Protein AF-A0A7X3SLZ3-F1 (afdb_monomer_lite)

Foldseek 3Di:
DQQAQDWAAEPVRFIWGWHDADVQWTWTQGPPPLKIKTFHPWDDDPRYIYGDDIDIGHNDWWWKDQPNDIDTPVVCVVCVVSVVRIDTDDPVVNVVVVVVVVVVVPDDDDDDD

Sequence (113 aa):
MDDIGRCVCGMDGQKYILGLCILSGRLLIHADKKTRLFVEGSSFSDGVISWRSGREYPEKCQHFLTGSALLTDIEMDLCPQWREGAVAVKKEDFESTHEVWNGWNTLTPHISQ

pLDDT: mean 80.9, std 18.7, range [34.69, 96.69]

Structure (mmCIF, N/CA/C/O backbone):
data_AF-A0A7X3SLZ3-F1
#
_entry.id   AF-A0A7X3SLZ3-F1
#
loop_
_atom_site.group_PDB
_atom_site.id
_atom_site.type_symbol
_atom_site.label_atom_id
_atom_site.label_alt_id
_atom_site.label_comp_id
_atom_site.label_asym_id
_atom_site.label_entity_id
_atom_site.label_seq_id
_atom_site.pdbx_PDB_ins_code
_atom_site.Cartn_x
_atom_site.Cartn_y
_atom_site.Cartn_z
_atom_site.occupancy
_atom_site.B_iso_or_equiv
_atom_site.auth_seq_id
_atom_site.auth_comp_id
_atom_site.auth_asym_id
_atom_site.auth_atom_id
_atom_site.pdbx_PDB_model_num
ATOM 1 N N . MET A 1 1 ? 19.060 -9.142 1.119 1.00 47.50 1 MET A N 1
ATOM 2 C CA . MET A 1 1 ? 19.089 -7.747 1.599 1.00 47.50 1 MET A CA 1
ATOM 3 C C . MET A 1 1 ? 17.738 -7.167 1.263 1.00 47.50 1 MET A C 1
ATOM 5 O O . MET A 1 1 ? 17.306 -7.347 0.133 1.00 47.50 1 MET A O 1
ATOM 9 N N . ASP 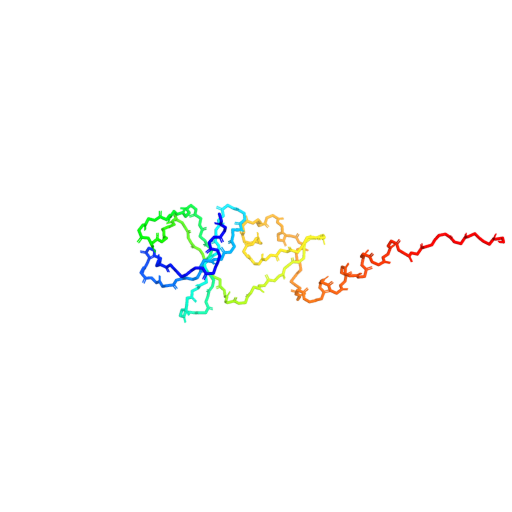A 1 2 ? 17.042 -6.582 2.231 1.00 59.72 2 ASP A N 1
ATOM 10 C CA . ASP A 1 2 ? 15.785 -5.900 1.943 1.00 59.72 2 ASP A CA 1
ATOM 11 C C . ASP A 1 2 ? 16.102 -4.627 1.153 1.00 59.72 2 ASP A C 1
ATOM 13 O O . ASP A 1 2 ? 16.676 -3.689 1.697 1.00 59.72 2 ASP A O 1
ATOM 17 N N . ASP A 1 3 ? 15.759 -4.605 -0.137 1.00 72.94 3 ASP A N 1
ATOM 18 C CA . ASP A 1 3 ? 15.986 -3.479 -1.062 1.00 72.94 3 ASP A CA 1
ATOM 19 C C . ASP A 1 3 ? 15.096 -2.248 -0.752 1.00 72.94 3 ASP A C 1
ATOM 21 O O . ASP A 1 3 ? 14.718 -1.483 -1.641 1.00 72.94 3 ASP A O 1
ATOM 25 N N . ILE A 1 4 ? 14.714 -2.055 0.513 1.00 82.06 4 ILE A N 1
ATOM 26 C CA . ILE A 1 4 ? 13.860 -0.954 0.964 1.00 82.06 4 ILE A CA 1
ATOM 27 C C . ILE A 1 4 ? 14.576 0.376 0.710 1.00 82.06 4 ILE A C 1
ATOM 29 O O . ILE A 1 4 ? 15.767 0.528 0.966 1.00 82.06 4 ILE A O 1
ATOM 33 N N . GLY A 1 5 ? 13.836 1.359 0.201 1.00 84.00 5 GLY A N 1
ATOM 34 C CA . GLY A 1 5 ? 14.352 2.686 -0.131 1.00 84.00 5 GLY A CA 1
ATOM 35 C C . GLY A 1 5 ? 14.939 2.800 -1.540 1.00 84.00 5 GLY A C 1
ATOM 36 O O . GLY A 1 5 ? 15.238 3.908 -1.983 1.00 84.00 5 GLY A O 1
ATOM 37 N N . ARG A 1 6 ? 15.067 1.696 -2.288 1.00 89.44 6 ARG A N 1
ATOM 38 C CA . ARG A 1 6 ? 15.530 1.727 -3.681 1.00 89.44 6 ARG A CA 1
ATOM 39 C C . ARG A 1 6 ? 14.450 2.275 -4.618 1.00 89.44 6 ARG A C 1
ATOM 41 O O . ARG A 1 6 ? 13.291 1.875 -4.538 1.00 89.44 6 ARG A O 1
ATOM 48 N N . CYS A 1 7 ? 14.849 3.138 -5.553 1.00 91.56 7 CYS A N 1
ATOM 49 C CA . CYS A 1 7 ? 13.988 3.594 -6.646 1.00 91.56 7 CYS A CA 1
ATOM 50 C C . CYS A 1 7 ? 13.896 2.529 -7.751 1.00 91.56 7 CYS A C 1
ATOM 52 O O . CYS A 1 7 ? 14.920 1.990 -8.181 1.00 91.56 7 CYS A O 1
ATOM 54 N N . VAL A 1 8 ? 12.681 2.237 -8.210 1.00 92.88 8 VAL A N 1
ATOM 55 C CA . VAL A 1 8 ? 12.376 1.252 -9.255 1.00 92.88 8 VAL A CA 1
ATOM 56 C C . VAL A 1 8 ? 11.314 1.785 -10.211 1.00 92.88 8 VAL A C 1
ATOM 58 O O . VAL A 1 8 ? 10.513 2.651 -9.852 1.00 92.88 8 VAL A O 1
ATOM 61 N N . CYS A 1 9 ? 11.302 1.259 -11.434 1.00 96.06 9 CYS A N 1
ATOM 62 C CA . CYS A 1 9 ? 10.230 1.517 -12.389 1.00 96.06 9 CYS A CA 1
ATOM 63 C C . CYS A 1 9 ? 9.141 0.451 -12.224 1.00 96.06 9 CYS A C 1
ATOM 65 O O . CYS A 1 9 ? 9.460 -0.734 -12.161 1.00 96.06 9 CYS A O 1
ATOM 67 N N . GLY A 1 10 ? 7.876 0.845 -12.127 1.00 95.25 10 GLY A N 1
ATOM 68 C CA . GLY A 1 10 ? 6.752 -0.087 -12.135 1.00 95.25 10 GLY A CA 1
ATOM 69 C C . GLY A 1 10 ? 6.411 -0.568 -13.543 1.00 95.25 10 GLY A C 1
ATOM 70 O O . GLY A 1 10 ? 6.777 0.060 -14.536 1.00 95.25 10 GLY A O 1
ATOM 71 N N . MET A 1 11 ? 5.662 -1.669 -13.644 1.00 95.25 11 MET A N 1
ATOM 72 C CA . MET A 1 11 ? 5.153 -2.178 -14.929 1.00 95.25 11 MET A CA 1
ATOM 73 C C . MET A 1 11 ? 4.201 -1.209 -15.649 1.00 95.25 11 MET A C 1
ATOM 75 O O . MET A 1 11 ? 3.930 -1.373 -16.833 1.00 95.25 11 MET A O 1
ATOM 79 N N . ASP A 1 12 ? 3.697 -0.204 -14.939 1.00 94.38 12 ASP A N 1
ATOM 80 C CA . ASP A 1 12 ? 2.890 0.898 -15.461 1.00 94.38 12 ASP A CA 1
ATOM 81 C C . ASP A 1 12 ? 3.732 2.110 -15.914 1.00 94.38 12 ASP A C 1
ATOM 83 O O . ASP A 1 12 ? 3.183 3.149 -16.284 1.00 94.38 12 ASP A O 1
ATOM 87 N N . GLY A 1 13 ? 5.064 1.990 -15.884 1.00 94.12 13 GLY A N 1
ATOM 88 C CA . GLY A 1 13 ? 6.011 3.033 -16.275 1.00 94.12 13 GLY A CA 1
ATOM 89 C C . GLY A 1 13 ? 6.198 4.150 -15.243 1.00 94.12 13 GLY A C 1
ATOM 90 O O . GLY A 1 13 ? 6.907 5.118 -15.522 1.00 94.12 13 GLY A O 1
ATOM 91 N N . GLN A 1 14 ? 5.577 4.051 -14.064 1.00 95.25 14 GLN A N 1
ATOM 92 C CA . GLN A 1 14 ? 5.711 5.040 -12.992 1.00 95.25 14 GLN A CA 1
ATOM 93 C C . GLN A 1 14 ? 6.946 4.739 -12.126 1.00 95.25 14 GLN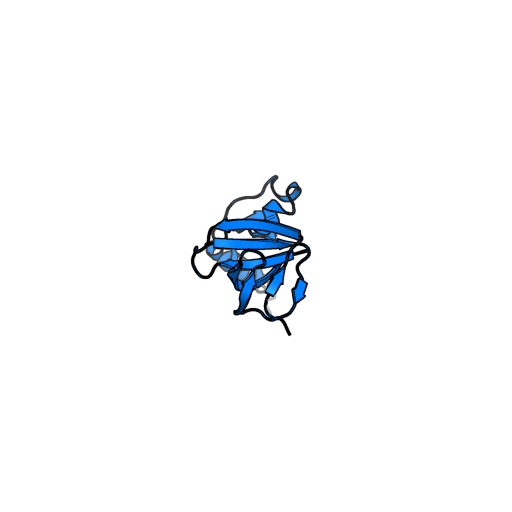 A C 1
ATOM 95 O O . GLN A 1 14 ? 7.456 3.618 -12.091 1.00 95.25 14 GLN A O 1
ATOM 100 N N . LYS A 1 15 ? 7.438 5.744 -11.392 1.00 95.31 15 LYS A N 1
ATOM 101 C CA . LYS A 1 15 ? 8.563 5.577 -10.460 1.00 95.31 15 LYS A CA 1
ATOM 102 C C . LYS A 1 15 ? 8.072 5.334 -9.039 1.00 95.31 15 LYS A C 1
ATOM 104 O O . LYS A 1 15 ? 7.251 6.091 -8.513 1.00 95.31 15 LYS A O 1
ATOM 109 N N . TYR A 1 16 ? 8.660 4.330 -8.400 1.00 94.56 16 TYR A N 1
ATOM 110 C CA . TYR A 1 16 ? 8.349 3.937 -7.034 1.00 94.56 16 TYR A CA 1
ATOM 111 C C . TYR A 1 16 ? 9.600 3.826 -6.177 1.00 94.56 16 TYR A C 1
ATOM 113 O O . TYR A 1 16 ? 10.674 3.477 -6.659 1.00 94.56 16 TYR A O 1
ATOM 121 N N . ILE A 1 17 ? 9.434 4.058 -4.881 1.00 92.88 17 ILE A N 1
ATOM 122 C CA . ILE A 1 17 ? 10.395 3.675 -3.853 1.00 92.88 17 ILE A CA 1
ATOM 123 C C . ILE A 1 17 ? 9.924 2.347 -3.258 1.00 92.88 17 ILE A C 1
ATOM 125 O O . ILE A 1 17 ? 8.766 2.223 -2.851 1.00 92.88 17 ILE A O 1
ATOM 129 N N . LEU A 1 18 ? 10.810 1.353 -3.210 1.00 92.12 18 LEU A N 1
ATOM 130 C CA . LEU A 1 18 ? 10.521 0.063 -2.591 1.00 92.12 18 LEU A CA 1
ATOM 131 C C . LEU A 1 18 ? 10.298 0.224 -1.088 1.00 92.12 18 LEU A C 1
ATOM 133 O O . LEU A 1 18 ? 11.158 0.726 -0.368 1.00 92.12 18 LEU A O 1
ATOM 137 N N . GLY A 1 19 ? 9.142 -0.224 -0.618 1.00 90.25 19 GLY A N 1
ATOM 138 C CA . GLY A 1 19 ? 8.789 -0.295 0.790 1.00 90.25 19 GLY A CA 1
ATOM 139 C C . GLY A 1 19 ? 8.879 -1.713 1.353 1.00 90.25 19 GLY A C 1
ATOM 140 O O . GLY A 1 19 ? 9.392 -2.650 0.726 1.00 90.25 19 GLY A O 1
ATOM 141 N N . LEU A 1 20 ? 8.358 -1.841 2.572 1.00 88.69 20 LEU A N 1
ATOM 142 C CA . LEU A 1 20 ? 8.326 -3.073 3.356 1.00 88.69 20 LEU A CA 1
ATOM 143 C C . LEU A 1 20 ? 7.507 -4.174 2.668 1.00 88.69 20 LEU A C 1
ATOM 145 O O . LEU A 1 20 ? 6.537 -3.906 1.953 1.00 88.69 20 LEU A O 1
ATOM 149 N N . CYS A 1 21 ? 7.881 -5.424 2.930 1.00 89.25 21 CYS A N 1
ATOM 150 C CA . CYS A 1 21 ? 6.998 -6.562 2.700 1.00 89.25 21 CYS A CA 1
ATOM 151 C C . CYS A 1 21 ? 5.896 -6.546 3.764 1.00 89.25 21 CYS A C 1
ATOM 153 O O . CYS A 1 21 ? 6.193 -6.395 4.948 1.00 89.25 21 CYS A O 1
ATOM 155 N N . ILE A 1 22 ? 4.644 -6.702 3.346 1.00 86.06 22 ILE A N 1
ATOM 156 C CA . ILE A 1 22 ? 3.484 -6.769 4.239 1.00 86.06 22 ILE A CA 1
ATOM 157 C C . ILE A 1 22 ? 2.712 -8.028 3.852 1.00 86.06 22 ILE A C 1
ATOM 159 O O . ILE A 1 22 ? 2.236 -8.133 2.721 1.00 86.06 22 ILE A O 1
ATOM 163 N N . LEU A 1 23 ? 2.607 -8.988 4.776 1.00 85.50 23 LEU A N 1
ATOM 164 C CA . LEU A 1 23 ? 1.979 -10.294 4.539 1.00 85.50 23 LEU A CA 1
ATOM 165 C C . LEU A 1 23 ? 2.504 -10.968 3.249 1.00 85.50 23 LEU A C 1
ATOM 167 O O . LEU A 1 23 ? 3.695 -11.252 3.138 1.00 85.50 23 LEU A O 1
ATOM 171 N N . SER A 1 24 ? 1.619 -11.229 2.281 1.00 86.12 24 SER A N 1
ATOM 172 C CA . SER A 1 24 ? 1.896 -11.861 0.981 1.00 86.12 24 SER A CA 1
ATOM 173 C C . SER A 1 24 ? 2.410 -10.900 -0.096 1.00 86.12 24 SER A C 1
ATOM 175 O O . SER A 1 24 ? 2.707 -11.335 -1.213 1.00 86.12 24 SER A O 1
ATOM 177 N N . GLY A 1 25 ? 2.493 -9.603 0.198 1.00 93.00 25 GLY A N 1
ATOM 178 C CA . GLY A 1 25 ? 2.794 -8.574 -0.789 1.00 93.00 25 GLY A CA 1
ATOM 179 C C . GLY A 1 25 ? 3.870 -7.592 -0.353 1.00 93.00 25 GLY A C 1
ATOM 180 O O . GLY A 1 25 ? 4.624 -7.799 0.601 1.00 93.00 25 GLY A O 1
ATOM 181 N N . ARG A 1 26 ? 3.964 -6.502 -1.108 1.00 93.12 26 ARG A N 1
ATOM 182 C CA . ARG A 1 26 ? 4.972 -5.460 -0.931 1.00 93.12 26 ARG A CA 1
ATOM 183 C C . ARG A 1 26 ? 4.352 -4.083 -1.071 1.00 93.12 26 ARG A C 1
ATOM 185 O O . ARG A 1 26 ? 3.517 -3.851 -1.939 1.00 93.12 26 ARG A O 1
ATOM 192 N N . LEU A 1 27 ? 4.818 -3.159 -0.243 1.00 94.69 27 LEU A N 1
ATOM 193 C CA . LEU A 1 27 ? 4.502 -1.748 -0.355 1.00 94.69 27 LEU A CA 1
ATOM 194 C C . LEU A 1 27 ? 5.434 -1.057 -1.353 1.00 94.69 27 LEU A C 1
ATOM 196 O O . LEU A 1 27 ? 6.649 -1.236 -1.311 1.00 94.69 27 LEU A O 1
ATOM 200 N N . LEU A 1 28 ? 4.869 -0.212 -2.200 1.00 94.81 28 LEU A N 1
ATOM 201 C CA . LEU A 1 28 ? 5.565 0.721 -3.074 1.00 94.81 28 LEU A CA 1
ATOM 202 C C . LEU A 1 28 ? 5.105 2.136 -2.725 1.00 94.81 28 LEU A C 1
ATOM 204 O O . LEU A 1 28 ? 3.919 2.363 -2.505 1.00 94.81 28 LEU A O 1
ATOM 208 N N . ILE A 1 29 ? 6.020 3.097 -2.674 1.00 94.12 29 ILE A N 1
ATOM 209 C CA . ILE A 1 29 ? 5.676 4.508 -2.460 1.00 94.12 29 ILE A CA 1
ATOM 210 C C . ILE A 1 29 ? 5.813 5.217 -3.794 1.00 94.12 29 ILE A C 1
ATOM 212 O O . ILE A 1 29 ? 6.887 5.216 -4.394 1.00 94.12 29 ILE A O 1
ATOM 216 N N . HIS A 1 30 ? 4.723 5.799 -4.272 1.00 93.88 30 HIS A N 1
ATOM 217 C CA . HIS A 1 30 ? 4.718 6.510 -5.535 1.00 93.88 30 HIS A CA 1
ATOM 218 C C . HIS A 1 30 ? 5.546 7.791 -5.410 1.00 93.88 30 HIS A C 1
ATOM 220 O O . HIS A 1 30 ? 5.242 8.639 -4.571 1.00 93.88 30 HIS A O 1
ATOM 226 N N . ALA A 1 31 ? 6.564 7.956 -6.261 1.00 88.75 31 ALA A N 1
ATOM 227 C CA . ALA A 1 31 ? 7.474 9.100 -6.167 1.00 88.75 31 ALA A CA 1
ATOM 228 C C . ALA A 1 31 ? 6.755 10.444 -6.404 1.00 88.75 31 ALA A C 1
ATOM 230 O O . ALA A 1 31 ? 7.015 11.411 -5.694 1.00 88.75 31 ALA A O 1
ATOM 231 N N . ASP A 1 32 ? 5.815 10.479 -7.358 1.00 88.38 32 ASP A N 1
ATOM 232 C CA . ASP A 1 32 ? 5.139 11.719 -7.766 1.00 88.38 32 ASP A CA 1
ATOM 233 C C . ASP A 1 32 ? 3.740 11.924 -7.156 1.00 88.38 32 ASP A C 1
ATOM 235 O O . ASP A 1 32 ? 3.350 13.056 -6.871 1.00 88.38 32 ASP A O 1
ATOM 239 N N . LYS A 1 33 ? 2.956 10.855 -6.950 1.00 85.75 33 LYS A N 1
ATOM 240 C CA . LYS A 1 33 ? 1.527 10.976 -6.596 1.00 85.75 33 LYS A CA 1
ATOM 241 C C . LYS A 1 33 ? 1.238 11.095 -5.101 1.00 85.75 33 LYS A C 1
ATOM 243 O O . LYS A 1 33 ? 0.081 11.284 -4.741 1.00 85.75 33 LYS A O 1
ATOM 248 N N . LYS A 1 34 ? 2.255 11.018 -4.230 1.00 86.44 34 LYS A N 1
ATOM 249 C CA . LYS A 1 34 ? 2.073 10.944 -2.766 1.00 86.44 34 LYS A CA 1
ATOM 250 C C . LYS A 1 34 ? 1.033 9.882 -2.383 1.00 86.44 34 LYS A C 1
ATOM 252 O O . LYS A 1 34 ? 0.100 10.120 -1.623 1.00 86.44 34 LYS A O 1
ATOM 257 N N . THR A 1 35 ? 1.173 8.696 -2.953 1.00 93.69 35 THR A N 1
ATOM 258 C CA . THR A 1 35 ? 0.325 7.539 -2.658 1.00 93.69 35 THR A CA 1
ATOM 259 C C . THR A 1 35 ? 1.193 6.330 -2.363 1.00 93.69 35 THR A C 1
ATOM 261 O O . THR A 1 35 ? 2.387 6.289 -2.674 1.00 93.69 35 THR A O 1
ATOM 264 N N . ARG A 1 36 ? 0.587 5.338 -1.722 1.00 95.06 36 ARG A N 1
ATOM 265 C CA . ARG A 1 36 ? 1.186 4.035 -1.462 1.00 95.06 36 ARG A CA 1
ATOM 266 C C . ARG A 1 36 ? 0.471 3.003 -2.323 1.00 95.06 36 ARG A C 1
ATOM 268 O O . ARG A 1 36 ? -0.750 2.996 -2.377 1.00 95.06 36 ARG A O 1
ATOM 275 N N . LEU A 1 37 ? 1.206 2.117 -2.969 1.00 96.06 37 LEU A N 1
ATOM 276 C CA . LEU A 1 37 ? 0.663 1.018 -3.754 1.00 96.06 37 LEU A CA 1
ATOM 277 C C . LEU A 1 37 ? 1.072 -0.293 -3.084 1.00 96.06 37 LEU A C 1
ATOM 279 O O . LEU A 1 37 ? 2.257 -0.603 -2.995 1.00 96.06 37 LEU A O 1
ATOM 283 N N . PHE A 1 38 ? 0.103 -1.059 -2.595 1.00 96.25 38 PHE A N 1
ATOM 284 C CA . PHE A 1 38 ? 0.348 -2.429 -2.154 1.00 96.25 38 PHE A CA 1
ATOM 285 C C . PHE A 1 38 ? 0.207 -3.363 -3.350 1.00 96.25 38 PHE A C 1
ATOM 287 O O . PHE A 1 38 ? -0.819 -3.323 -4.032 1.00 96.25 38 PHE A O 1
ATOM 294 N N . VAL A 1 39 ? 1.220 -4.190 -3.601 1.00 96.06 39 VAL A N 1
ATOM 295 C CA . VAL A 1 39 ? 1.259 -5.122 -4.730 1.00 96.06 39 VAL A CA 1
ATOM 296 C C . VAL A 1 39 ? 1.455 -6.561 -4.275 1.00 96.06 39 VAL A C 1
ATOM 298 O O . VAL A 1 39 ? 2.234 -6.835 -3.361 1.00 96.06 39 VAL A O 1
ATOM 301 N N . GLU A 1 40 ? 0.805 -7.496 -4.963 1.00 95.44 40 GLU A N 1
ATOM 302 C CA . GLU A 1 40 ? 0.956 -8.933 -4.725 1.00 95.44 40 GLU A CA 1
ATOM 303 C C . GLU A 1 40 ? 1.543 -9.655 -5.938 1.00 95.44 40 GLU A C 1
ATOM 305 O O . GLU A 1 40 ? 1.361 -9.255 -7.094 1.00 95.44 40 GLU A O 1
ATOM 310 N N . GLY A 1 41 ? 2.261 -10.750 -5.665 1.00 93.38 41 GLY A N 1
ATOM 311 C CA . GLY A 1 41 ? 2.932 -11.538 -6.700 1.00 93.38 41 GLY A CA 1
ATOM 312 C C . GLY A 1 41 ? 3.967 -10.721 -7.471 1.00 93.38 41 GLY A C 1
ATOM 313 O O . GLY A 1 41 ? 4.018 -10.810 -8.696 1.00 93.38 41 GLY A O 1
ATOM 314 N N . SER A 1 42 ? 4.732 -9.883 -6.761 1.00 92.50 42 SER A N 1
ATOM 315 C CA . SER A 1 42 ? 5.726 -9.018 -7.390 1.00 92.50 42 SER A CA 1
ATOM 316 C C . SER A 1 42 ? 6.978 -9.778 -7.819 1.00 92.50 42 SER A C 1
ATOM 318 O O . SER A 1 42 ? 7.404 -10.729 -7.164 1.00 92.50 42 SER A O 1
ATOM 320 N N . SER A 1 43 ? 7.575 -9.345 -8.928 1.00 92.56 43 SER A N 1
ATOM 321 C CA . SER A 1 43 ? 8.850 -9.863 -9.421 1.00 92.56 43 SER A CA 1
ATOM 322 C C . SER A 1 43 ? 9.711 -8.736 -9.987 1.00 92.56 43 SER A C 1
ATOM 324 O O . SER A 1 43 ? 9.186 -7.710 -10.430 1.00 92.56 43 SER A O 1
ATOM 326 N N . PHE A 1 44 ? 11.030 -8.922 -9.957 1.00 90.81 44 PHE A N 1
ATOM 327 C CA . PHE A 1 44 ? 12.001 -7.949 -10.450 1.00 90.81 44 PHE A CA 1
ATOM 328 C C . PHE A 1 44 ? 12.723 -8.492 -11.678 1.00 90.81 44 PHE A C 1
ATOM 330 O O . PHE A 1 44 ? 13.322 -9.563 -11.615 1.00 90.81 44 PHE A O 1
ATOM 337 N N . SER A 1 45 ? 12.711 -7.719 -12.762 1.00 89.69 45 SER A N 1
ATOM 338 C CA . SER A 1 45 ? 13.512 -7.968 -13.963 1.00 89.69 45 SER A CA 1
ATOM 339 C C . SER A 1 45 ? 14.041 -6.643 -14.480 1.00 89.69 45 SER A C 1
ATOM 341 O O . SER A 1 45 ? 13.277 -5.692 -14.608 1.00 89.69 45 SER A O 1
ATOM 343 N N . ASP A 1 46 ? 15.342 -6.568 -14.754 1.00 86.75 46 ASP A N 1
ATOM 344 C CA . ASP A 1 46 ? 15.970 -5.435 -15.453 1.00 86.75 46 ASP A CA 1
ATOM 345 C C . ASP A 1 46 ? 15.648 -4.049 -14.861 1.00 86.75 46 ASP A C 1
ATOM 347 O O . ASP A 1 46 ? 15.457 -3.063 -15.568 1.00 86.75 46 ASP A O 1
ATOM 351 N N . GLY A 1 47 ? 15.568 -3.963 -13.527 1.00 82.00 47 GLY A N 1
ATOM 352 C CA . GLY A 1 47 ? 15.261 -2.713 -12.818 1.00 82.00 47 GLY A CA 1
ATOM 353 C C . GLY A 1 47 ? 13.783 -2.301 -12.844 1.00 82.00 47 GLY A C 1
ATOM 354 O O . GLY A 1 47 ? 13.434 -1.246 -12.306 1.00 82.00 47 GLY A O 1
ATOM 355 N N . VAL A 1 48 ? 12.919 -3.140 -13.415 1.00 92.00 48 VAL A N 1
ATOM 356 C CA . VAL A 1 48 ? 11.465 -3.002 -13.406 1.00 92.00 48 VAL A CA 1
ATOM 357 C C . VAL A 1 48 ? 10.872 -3.959 -12.374 1.00 92.00 48 VAL A C 1
ATOM 359 O O . VAL A 1 48 ? 11.236 -5.136 -12.313 1.00 92.00 48 VAL A O 1
ATOM 362 N N . ILE A 1 49 ? 9.945 -3.455 -11.562 1.00 94.69 49 ILE A N 1
ATOM 363 C CA . ILE A 1 49 ? 9.075 -4.282 -10.731 1.00 94.69 49 ILE A CA 1
ATOM 364 C C . ILE A 1 49 ? 7.740 -4.494 -11.448 1.00 94.69 49 ILE A C 1
ATOM 366 O O . ILE A 1 49 ? 7.072 -3.546 -11.856 1.00 94.69 49 ILE A O 1
ATOM 370 N N . SER A 1 50 ? 7.346 -5.754 -11.591 1.00 95.44 50 SER A N 1
ATOM 371 C CA . SER A 1 50 ? 6.024 -6.156 -12.076 1.00 95.44 50 SER A CA 1
ATOM 372 C C . SER A 1 50 ? 5.224 -6.794 -10.949 1.00 95.44 50 SER A C 1
ATOM 374 O O . SER A 1 50 ? 5.804 -7.256 -9.967 1.00 95.44 50 SER A O 1
ATOM 376 N N . TRP A 1 51 ? 3.898 -6.807 -11.070 1.00 96.69 51 TRP A N 1
ATOM 377 C CA . TRP A 1 51 ? 2.994 -7.386 -10.078 1.00 96.69 51 TRP A CA 1
ATOM 378 C C . TRP A 1 51 ? 1.746 -7.975 -10.731 1.00 96.69 51 TRP A C 1
ATOM 380 O O . TRP A 1 51 ? 1.410 -7.663 -11.872 1.00 96.69 51 TRP A O 1
ATOM 390 N N . ARG A 1 52 ? 1.044 -8.844 -10.000 1.00 96.31 52 ARG A N 1
ATOM 391 C CA . ARG A 1 52 ? -0.202 -9.463 -10.473 1.00 96.31 52 ARG A CA 1
ATOM 392 C C . ARG A 1 52 ? -1.413 -8.580 -10.203 1.00 96.31 52 ARG A C 1
ATOM 394 O O . ARG A 1 52 ? -2.287 -8.441 -11.052 1.00 96.31 52 ARG A O 1
ATOM 401 N N . SER A 1 53 ? -1.467 -8.015 -9.007 1.00 94.56 53 SER A N 1
ATOM 402 C CA . SER A 1 53 ? -2.537 -7.145 -8.530 1.00 94.56 53 SER A CA 1
ATOM 403 C C . SER A 1 53 ? -1.930 -6.020 -7.705 1.00 94.56 53 SER A C 1
ATOM 405 O O . SER A 1 53 ? -0.872 -6.184 -7.095 1.00 94.56 53 SER A O 1
ATOM 407 N N . GLY A 1 54 ? -2.594 -4.867 -7.718 1.00 94.38 54 GLY A N 1
ATOM 408 C CA . GLY A 1 54 ? -2.193 -3.702 -6.947 1.00 94.38 54 GLY A CA 1
ATOM 409 C C . GLY A 1 54 ? -3.411 -2.950 -6.428 1.00 94.38 54 GLY A C 1
ATOM 410 O O . GLY A 1 54 ? -4.434 -2.879 -7.112 1.00 94.38 54 GLY A O 1
ATOM 411 N N . ARG A 1 55 ? -3.303 -2.393 -5.222 1.00 95.31 55 ARG A N 1
ATOM 412 C CA . ARG A 1 55 ? -4.295 -1.477 -4.649 1.00 95.31 55 ARG A CA 1
ATOM 413 C C . ARG A 1 55 ? -3.599 -0.231 -4.122 1.00 95.31 55 ARG A C 1
ATOM 415 O O . ARG A 1 55 ? -2.609 -0.328 -3.398 1.00 95.31 55 ARG A O 1
ATOM 422 N N . GLU A 1 56 ? -4.118 0.926 -4.511 1.00 95.25 56 GLU A N 1
ATOM 423 C CA . GLU A 1 56 ? -3.595 2.226 -4.103 1.00 95.25 56 GLU A CA 1
ATOM 424 C C . GLU A 1 56 ? -4.241 2.692 -2.792 1.00 95.25 56 GLU A C 1
ATOM 426 O O . GLU A 1 56 ? -5.431 2.485 -2.556 1.00 95.25 56 GLU A O 1
ATOM 431 N N . TYR A 1 57 ? -3.433 3.327 -1.952 1.00 94.62 57 TYR A N 1
ATOM 432 C CA . TYR A 1 57 ? -3.775 3.856 -0.640 1.00 94.62 57 TYR A CA 1
ATOM 433 C C . TYR A 1 57 ? -3.226 5.287 -0.504 1.00 94.62 57 TYR A C 1
ATOM 435 O O . TYR A 1 57 ? -2.230 5.639 -1.151 1.00 94.62 57 TYR A O 1
ATOM 443 N N . PRO A 1 58 ? -3.815 6.124 0.369 1.00 92.19 58 PRO A N 1
ATOM 444 C CA . PRO A 1 58 ? -3.292 7.459 0.660 1.00 92.19 58 PRO A CA 1
ATOM 445 C C . PRO A 1 58 ? -1.850 7.431 1.189 1.00 92.19 58 PRO A C 1
ATOM 447 O O . PRO A 1 58 ? -1.434 6.442 1.793 1.00 92.19 58 PRO A O 1
ATOM 450 N N . GLU A 1 59 ? -1.107 8.536 1.040 1.00 88.94 59 GLU A N 1
ATOM 451 C CA . GLU A 1 59 ? 0.267 8.697 1.561 1.00 88.94 59 GLU A CA 1
ATOM 452 C C . GLU A 1 59 ? 0.398 8.268 3.027 1.00 88.94 59 GLU A C 1
ATOM 454 O O . GLU A 1 59 ? 1.303 7.523 3.403 1.00 88.94 59 GLU A O 1
ATOM 459 N N . LYS A 1 60 ? -0.535 8.747 3.856 1.00 87.56 60 LYS A N 1
ATOM 460 C CA . LYS A 1 60 ? -0.524 8.543 5.300 1.00 87.56 60 LYS A CA 1
ATOM 461 C C . LYS A 1 60 ? -1.229 7.243 5.648 1.00 87.56 60 LYS A C 1
ATOM 463 O O . LYS A 1 60 ? -2.388 7.048 5.293 1.00 87.56 60 LYS A O 1
ATOM 468 N N . CYS A 1 61 ? -0.519 6.401 6.388 1.00 87.69 61 CYS A N 1
ATOM 469 C CA . CYS A 1 61 ? -1.047 5.165 6.940 1.00 87.69 61 CYS A CA 1
ATOM 470 C C . CYS A 1 61 ? -2.103 5.454 8.009 1.00 87.69 61 CYS A C 1
ATOM 472 O O . CYS A 1 61 ? -1.833 6.182 8.970 1.00 87.69 61 CYS A O 1
ATOM 474 N N . GLN A 1 62 ? -3.291 4.873 7.853 1.00 91.25 62 GLN A N 1
ATOM 475 C CA . GLN A 1 62 ? -4.259 4.786 8.944 1.00 91.25 62 GLN A CA 1
ATOM 476 C C . GLN A 1 62 ? -3.952 3.555 9.795 1.00 91.25 62 GLN A C 1
ATOM 478 O O . GLN A 1 62 ? -3.515 2.532 9.270 1.00 91.25 62 GLN A O 1
ATOM 483 N N . HIS A 1 63 ? -4.163 3.671 11.103 1.00 90.94 63 HIS A N 1
ATOM 484 C CA . HIS A 1 63 ? -3.901 2.596 12.051 1.00 90.94 63 HIS A CA 1
ATOM 485 C C . HIS A 1 63 ? -5.186 2.221 12.781 1.00 90.94 63 HIS A C 1
ATOM 487 O O . HIS A 1 63 ? -6.015 3.079 13.096 1.00 90.94 63 HIS A O 1
ATOM 493 N N . PHE A 1 64 ? -5.331 0.933 13.051 1.00 90.25 64 PHE A N 1
ATOM 494 C CA . PHE A 1 64 ? -6.495 0.330 13.669 1.00 90.25 64 PHE A CA 1
ATOM 495 C C . PHE A 1 64 ? -6.041 -0.592 14.792 1.00 90.25 64 PHE A C 1
ATOM 497 O O . PHE A 1 64 ? -5.101 -1.363 14.627 1.00 90.25 64 PHE A O 1
ATOM 504 N N . LEU A 1 65 ? -6.715 -0.518 15.931 1.00 88.19 65 LEU A N 1
ATOM 505 C CA . LEU A 1 65 ? -6.520 -1.428 17.046 1.00 88.19 65 LEU A CA 1
ATOM 506 C C . LEU A 1 65 ? -7.610 -2.496 17.008 1.00 88.19 65 LEU A C 1
ATOM 508 O O . LEU A 1 65 ? -8.793 -2.158 17.024 1.00 88.19 65 LEU A O 1
ATOM 512 N N . THR A 1 66 ? -7.220 -3.768 16.984 1.00 86.81 66 THR A N 1
ATOM 513 C CA . THR A 1 66 ? -8.130 -4.914 17.114 1.00 86.81 66 THR A CA 1
ATOM 514 C C . THR A 1 66 ? -7.641 -5.819 18.244 1.00 86.81 66 THR A C 1
ATOM 516 O O . THR A 1 66 ? -6.546 -6.382 18.194 1.00 86.81 66 THR A O 1
ATOM 519 N N . GLY A 1 67 ? -8.401 -5.882 19.342 1.00 83.44 67 GLY A N 1
ATOM 520 C CA . GLY A 1 67 ? -7.912 -6.469 20.593 1.00 83.44 67 GLY A CA 1
ATOM 521 C C . GLY A 1 67 ? -6.630 -5.773 21.069 1.00 83.44 67 GLY A C 1
ATOM 522 O O . GLY A 1 67 ? -6.656 -4.595 21.411 1.00 83.44 67 GLY A O 1
ATOM 523 N N . SER A 1 68 ? -5.508 -6.497 21.071 1.00 80.06 68 SER A N 1
ATOM 524 C CA . SER A 1 68 ? -4.175 -5.982 21.424 1.00 80.06 68 SER A CA 1
ATOM 525 C C . SER A 1 68 ? -3.251 -5.748 20.218 1.00 80.06 68 SER A C 1
ATOM 527 O O . SER A 1 68 ? -2.078 -5.429 20.404 1.00 80.06 68 SER A O 1
ATOM 529 N N . ALA A 1 69 ? -3.738 -5.942 18.988 1.00 83.69 69 ALA A N 1
ATOM 530 C CA . ALA A 1 69 ? -2.940 -5.820 17.771 1.00 83.69 69 ALA A CA 1
ATOM 531 C C . ALA A 1 69 ? -3.167 -4.467 17.084 1.00 83.69 69 ALA A C 1
ATOM 533 O O . ALA A 1 69 ? -4.307 -4.083 16.821 1.00 83.69 69 ALA A O 1
ATOM 534 N N . LEU A 1 70 ? -2.072 -3.772 16.761 1.00 87.19 70 LEU A N 1
ATOM 535 C CA . LEU A 1 70 ? -2.087 -2.572 15.929 1.00 87.19 70 LEU A CA 1
ATOM 536 C C . LEU A 1 70 ? -1.864 -2.969 14.469 1.00 87.19 70 LEU A C 1
ATOM 538 O O . LEU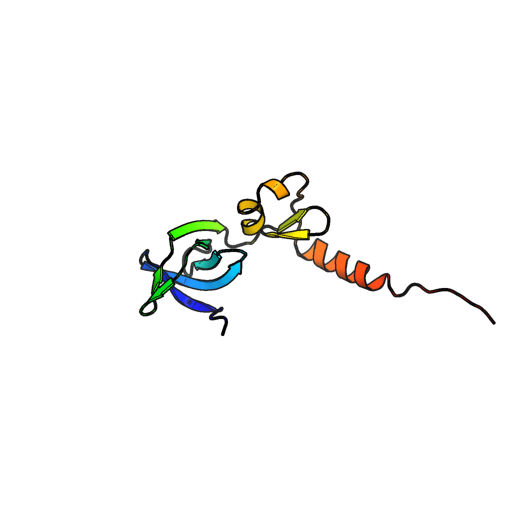 A 1 70 ? -0.836 -3.554 14.139 1.00 87.19 70 LEU A O 1
ATOM 542 N N . LEU A 1 71 ? -2.818 -2.627 13.613 1.00 88.88 71 LEU A N 1
ATOM 543 C CA . LEU A 1 71 ? -2.827 -2.951 12.192 1.00 88.88 71 LEU A CA 1
ATOM 544 C C . LEU A 1 71 ? -2.901 -1.684 11.348 1.00 88.88 71 LEU A C 1
ATOM 546 O O . LEU A 1 71 ? -3.490 -0.677 11.739 1.00 88.88 71 LEU A O 1
ATOM 550 N N . THR A 1 72 ? -2.321 -1.745 10.162 1.00 90.88 72 THR A N 1
ATOM 551 C CA . THR A 1 72 ? -2.407 -0.711 9.131 1.00 90.88 72 THR A CA 1
ATOM 552 C C . THR A 1 72 ? -3.680 -0.854 8.298 1.00 90.88 72 THR A C 1
ATOM 554 O O . THR A 1 72 ? -4.286 -1.923 8.237 1.00 90.88 72 THR A O 1
ATOM 557 N N . ASP A 1 73 ? -4.073 0.211 7.600 1.00 91.94 73 ASP A N 1
ATOM 558 C CA . ASP A 1 73 ? -5.133 0.175 6.583 1.00 91.94 73 ASP A CA 1
ATOM 559 C C . ASP A 1 73 ? -4.979 -0.969 5.574 1.00 91.94 73 ASP A C 1
ATOM 561 O O . ASP A 1 73 ? -5.958 -1.629 5.232 1.00 91.94 73 ASP A O 1
ATOM 565 N N . ILE A 1 74 ? -3.748 -1.243 5.146 1.00 92.69 74 ILE A N 1
ATOM 566 C CA . ILE A 1 74 ? -3.435 -2.346 4.232 1.00 92.69 74 ILE A CA 1
ATOM 567 C C . ILE A 1 74 ? -3.746 -3.701 4.881 1.00 92.69 74 ILE A C 1
ATOM 569 O O . ILE A 1 74 ? -4.416 -4.534 4.277 1.00 92.69 74 ILE A O 1
ATOM 573 N N . GLU A 1 75 ? -3.299 -3.938 6.114 1.00 90.94 75 GLU A N 1
ATOM 574 C CA . GLU A 1 75 ? -3.549 -5.208 6.813 1.00 90.94 75 GLU A CA 1
ATOM 575 C C . GLU A 1 75 ? -5.041 -5.417 7.103 1.00 90.94 75 GLU A C 1
ATOM 577 O O . GLU A 1 75 ? -5.550 -6.527 6.949 1.00 90.94 75 GLU A O 1
ATOM 582 N N . MET A 1 76 ? -5.763 -4.347 7.443 1.00 90.44 76 MET A N 1
ATOM 583 C CA . MET A 1 76 ? -7.217 -4.372 7.642 1.00 90.44 76 MET A CA 1
ATOM 584 C C . MET A 1 76 ? -8.002 -4.682 6.363 1.00 90.44 76 MET A C 1
ATOM 586 O O . MET A 1 76 ? -9.100 -5.244 6.422 1.00 90.44 76 MET A O 1
ATOM 590 N N . ASP A 1 77 ? -7.470 -4.295 5.206 1.00 90.62 77 ASP A N 1
ATOM 591 C CA . ASP A 1 77 ? -8.042 -4.610 3.900 1.00 90.62 77 ASP A CA 1
ATOM 592 C C . ASP A 1 77 ? -7.788 -6.061 3.485 1.00 90.62 77 ASP A C 1
ATOM 594 O O . ASP A 1 77 ? -8.648 -6.672 2.846 1.00 90.62 77 ASP A O 1
ATOM 598 N N . LEU A 1 78 ? -6.628 -6.610 3.851 1.00 88.44 78 LEU A N 1
ATOM 599 C CA . LEU A 1 78 ? -6.234 -7.985 3.537 1.00 88.44 78 LEU A CA 1
ATOM 600 C C . LEU A 1 78 ? -6.872 -9.014 4.479 1.00 88.44 78 LEU A C 1
ATOM 602 O O . LEU A 1 78 ? -7.151 -10.136 4.059 1.00 88.44 78 LEU A O 1
ATOM 606 N N . CYS A 1 79 ? -7.147 -8.629 5.726 1.00 86.38 79 CYS A N 1
ATOM 607 C CA . CYS A 1 79 ? -7.753 -9.476 6.752 1.00 86.38 79 CYS A CA 1
ATOM 608 C C . CYS A 1 79 ? -9.102 -8.896 7.217 1.00 86.38 79 CYS A C 1
ATOM 610 O O . CYS A 1 79 ? -9.214 -8.420 8.350 1.00 86.38 79 CYS A O 1
ATOM 612 N N . PRO A 1 80 ? -10.160 -8.931 6.384 1.00 82.62 80 PRO A N 1
ATOM 613 C CA . PRO A 1 80 ? -11.440 -8.301 6.706 1.00 82.62 80 PRO A CA 1
ATOM 614 C C . PRO A 1 80 ? -12.103 -8.872 7.966 1.00 82.62 80 PRO A C 1
ATOM 616 O O . PRO A 1 80 ? -12.847 -8.157 8.631 1.00 82.62 80 PRO A O 1
ATOM 619 N N . GLN A 1 81 ? -11.803 -10.119 8.344 1.00 85.56 81 GLN A N 1
ATOM 620 C CA . GLN A 1 81 ? -12.271 -10.728 9.592 1.00 85.56 81 GLN A CA 1
ATOM 621 C C . GLN A 1 81 ? -11.798 -9.983 10.850 1.00 85.56 81 GLN A C 1
ATOM 623 O O . GLN A 1 81 ? -12.393 -10.132 11.909 1.00 85.56 81 GLN A O 1
ATOM 628 N N . TRP A 1 82 ? -10.740 -9.175 10.748 1.00 82.12 82 TRP A N 1
ATOM 629 C CA . TRP A 1 82 ? -10.225 -8.370 11.854 1.00 82.12 82 TRP A CA 1
ATOM 630 C C . TRP A 1 82 ? -10.873 -6.986 11.950 1.00 82.12 82 TRP A C 1
ATOM 632 O O . TRP A 1 82 ? -10.608 -6.273 12.916 1.00 82.12 82 TRP A O 1
ATOM 642 N N . ARG A 1 83 ? -11.733 -6.606 10.987 1.00 82.69 83 ARG A N 1
ATOM 643 C CA . ARG A 1 83 ? -12.491 -5.339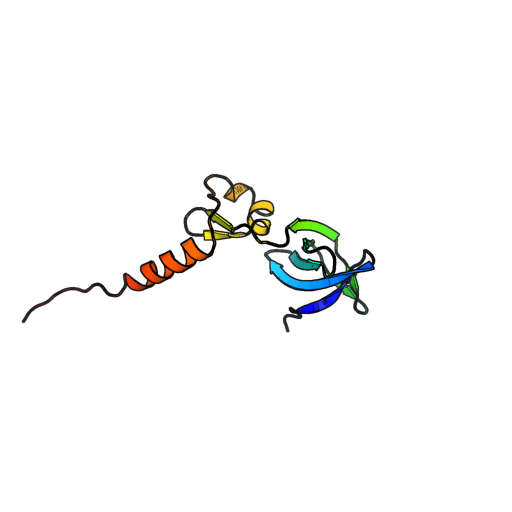 11.009 1.00 82.69 83 ARG A CA 1
ATOM 644 C C . ARG A 1 83 ? -13.545 -5.290 12.097 1.00 82.69 83 ARG A C 1
ATOM 646 O O . ARG A 1 83 ? -13.830 -4.207 12.602 1.00 82.69 83 ARG A O 1
ATOM 653 N N . GLU A 1 84 ? -14.140 -6.424 12.441 1.00 83.19 84 GLU A N 1
ATOM 654 C CA . GLU A 1 84 ? -15.158 -6.462 13.482 1.00 83.19 84 GLU A CA 1
ATOM 655 C C . GLU A 1 84 ? -14.515 -6.153 14.841 1.00 83.19 84 GLU A C 1
ATOM 657 O O . GLU A 1 84 ? -13.622 -6.861 15.298 1.00 83.19 84 GLU A O 1
ATOM 662 N N . GLY A 1 85 ? -14.924 -5.040 15.457 1.00 80.75 85 GLY A N 1
ATOM 663 C CA . GLY A 1 85 ? -14.343 -4.548 16.710 1.00 80.75 85 GLY A CA 1
ATOM 664 C C . GLY A 1 85 ? -13.065 -3.713 16.559 1.00 80.75 85 GLY A C 1
ATOM 665 O O . GLY A 1 85 ? -12.520 -3.279 17.573 1.00 80.75 85 GLY A O 1
ATOM 666 N N . ALA A 1 86 ? -12.599 -3.446 15.334 1.00 87.00 86 ALA A N 1
ATOM 667 C CA . ALA A 1 86 ? -11.439 -2.590 15.117 1.00 87.00 86 ALA A CA 1
ATOM 668 C C . ALA A 1 86 ? -11.772 -1.107 15.329 1.00 87.00 86 ALA A C 1
ATOM 670 O O . ALA A 1 86 ? -12.773 -0.596 14.821 1.00 87.00 86 ALA A O 1
ATOM 671 N N . VAL A 1 87 ? -10.894 -0.394 16.033 1.00 88.25 87 VAL A N 1
ATOM 672 C CA . VAL A 1 87 ? -11.034 1.042 16.308 1.00 88.25 87 VAL A CA 1
ATOM 673 C C . VAL A 1 87 ? -9.888 1.795 15.649 1.00 88.25 87 VAL A C 1
ATOM 675 O O . VAL A 1 87 ? -8.727 1.445 15.841 1.00 88.25 87 VAL A O 1
ATOM 678 N N . ALA A 1 88 ? -10.196 2.836 14.875 1.00 89.12 88 ALA A N 1
ATOM 679 C CA . ALA A 1 88 ? -9.168 3.709 14.316 1.00 89.12 88 ALA A CA 1
ATOM 680 C C . ALA A 1 88 ? -8.463 4.479 15.442 1.00 89.12 88 ALA A C 1
ATOM 682 O O . ALA A 1 88 ? -9.117 5.119 16.267 1.00 89.12 88 ALA A O 1
ATOM 683 N N . VAL A 1 89 ? -7.134 4.437 15.464 1.00 86.25 89 VAL A N 1
ATOM 684 C CA . VAL A 1 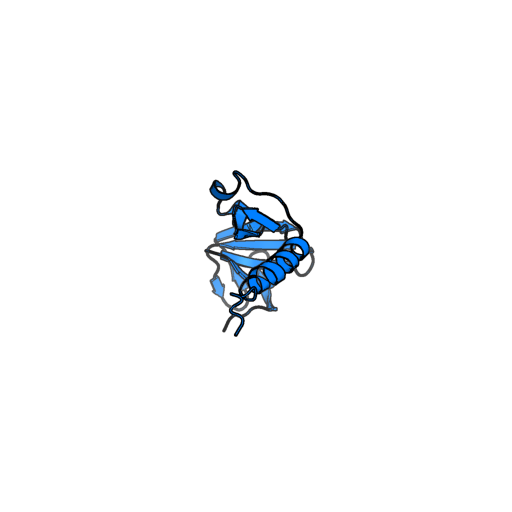89 ? -6.306 5.072 16.498 1.00 86.25 89 VAL A CA 1
ATOM 685 C C . VAL A 1 89 ? -5.200 5.902 15.859 1.00 86.25 89 VAL A C 1
ATOM 687 O O . VAL A 1 89 ? -4.771 5.637 14.731 1.00 86.25 89 VAL A O 1
ATOM 690 N N . LYS A 1 90 ? -4.697 6.911 16.577 1.00 82.31 90 LYS A N 1
ATOM 691 C CA . LYS A 1 90 ? -3.408 7.505 16.216 1.00 82.31 90 LYS A CA 1
ATOM 692 C C . LYS A 1 90 ? -2.313 6.585 16.732 1.00 82.31 90 LYS A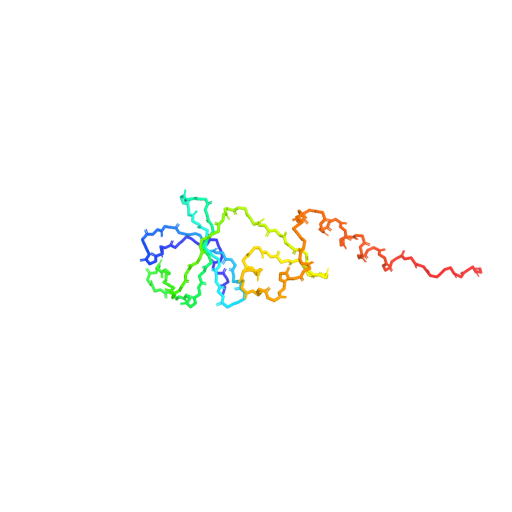 C 1
ATOM 694 O O . LYS A 1 90 ? -2.376 6.109 17.860 1.00 82.31 90 LYS A O 1
ATOM 699 N N . LYS A 1 91 ? -1.295 6.355 15.908 1.00 72.81 91 LYS A N 1
ATOM 700 C CA . LYS A 1 91 ? -0.165 5.488 16.258 1.00 72.81 91 LYS A CA 1
ATOM 701 C C . LYS A 1 91 ? 0.511 5.916 17.575 1.00 72.81 91 LYS A C 1
ATOM 703 O O . LYS A 1 91 ? 0.802 5.073 18.416 1.00 72.81 91 LYS A O 1
ATOM 708 N N . GLU A 1 92 ? 0.681 7.222 17.765 1.00 76.19 92 GLU A N 1
ATOM 709 C CA . GLU A 1 92 ? 1.302 7.840 18.950 1.00 76.19 92 GLU A CA 1
ATOM 710 C C . GLU A 1 92 ? 0.555 7.508 20.259 1.00 76.19 92 GLU A C 1
ATOM 712 O O . GLU A 1 92 ? 1.172 7.257 21.297 1.00 76.19 92 GLU A O 1
ATOM 717 N N . ASP A 1 93 ? -0.779 7.437 20.204 1.00 71.56 93 ASP A N 1
ATOM 718 C CA . ASP A 1 93 ? -1.621 7.121 21.365 1.00 71.56 93 ASP A CA 1
ATOM 719 C C . ASP A 1 93 ? -1.416 5.664 21.830 1.00 71.56 93 ASP A C 1
ATOM 721 O O . ASP A 1 93 ? -1.585 5.347 23.008 1.00 71.56 93 ASP A O 1
ATOM 725 N N . PHE A 1 94 ? -1.011 4.774 20.917 1.00 64.00 94 PHE A N 1
ATOM 726 C CA . PHE A 1 94 ? -0.731 3.367 21.206 1.00 64.00 94 PHE A CA 1
ATOM 727 C C . PHE A 1 94 ? 0.708 3.127 21.679 1.00 64.00 94 PHE A C 1
ATOM 729 O O . PHE A 1 94 ? 0.943 2.374 22.623 1.00 64.00 94 PHE A O 1
ATOM 736 N N . GLU A 1 95 ? 1.691 3.774 21.049 1.00 64.56 95 GLU A N 1
ATOM 737 C CA . GLU A 1 95 ? 3.097 3.639 21.458 1.00 64.56 95 GLU A CA 1
ATOM 738 C C . GLU A 1 95 ? 3.311 4.173 22.886 1.00 64.56 95 GLU A C 1
ATOM 740 O O . GLU A 1 95 ? 3.983 3.527 23.690 1.00 64.56 95 GLU A O 1
ATOM 745 N N . SER A 1 96 ? 2.633 5.266 23.254 1.00 59.22 96 SER A N 1
ATOM 746 C CA . SER A 1 96 ? 2.672 5.814 24.618 1.00 59.22 96 SER A CA 1
ATOM 747 C C . SER A 1 96 ? 2.008 4.917 25.673 1.00 59.22 96 SER A C 1
ATOM 749 O O . SER A 1 96 ? 2.456 4.874 26.818 1.00 59.22 96 SER A O 1
ATOM 751 N N . THR A 1 97 ? 0.971 4.152 25.316 1.00 54.47 97 THR A N 1
ATOM 752 C CA . THR A 1 97 ? 0.302 3.224 26.247 1.00 54.47 97 THR A CA 1
ATOM 753 C C . THR A 1 97 ? 1.064 1.908 26.430 1.00 54.47 97 THR A C 1
ATOM 755 O O . THR A 1 97 ? 1.023 1.330 27.518 1.00 54.47 97 THR A O 1
ATOM 758 N N . HIS A 1 98 ? 1.824 1.452 25.430 1.00 50.81 98 HIS A N 1
ATOM 759 C CA . HIS A 1 98 ? 2.670 0.260 25.564 1.00 50.81 98 HIS A CA 1
ATOM 760 C C . HIS A 1 98 ? 4.015 0.503 26.266 1.00 50.81 98 HIS A C 1
ATOM 762 O O . HIS A 1 98 ? 4.551 -0.431 26.868 1.00 50.81 98 HIS A O 1
ATOM 768 N N . GLU A 1 99 ? 4.532 1.735 26.299 1.00 46.88 99 GLU A N 1
ATOM 769 C CA . GLU A 1 99 ? 5.611 2.087 27.237 1.00 46.88 99 GLU A CA 1
ATOM 770 C C . GLU A 1 99 ? 5.144 1.963 28.698 1.00 46.88 99 GLU A C 1
ATOM 772 O O . GLU A 1 99 ? 5.888 1.479 29.551 1.00 46.88 99 GLU A O 1
ATOM 777 N N . VAL A 1 100 ? 3.873 2.279 28.981 1.00 43.22 100 VAL A N 1
ATOM 778 C CA . VAL A 1 100 ? 3.279 2.086 30.313 1.00 43.22 100 VAL A CA 1
ATOM 779 C C . VAL A 1 100 ? 3.065 0.600 30.621 1.00 43.22 100 VAL A C 1
ATOM 781 O O . VAL A 1 100 ? 3.333 0.178 31.741 1.00 43.22 100 VAL A O 1
ATOM 784 N N . TRP A 1 101 ? 2.673 -0.231 29.650 1.00 36.19 101 TRP A N 1
ATOM 785 C CA . TRP A 1 101 ? 2.485 -1.676 29.872 1.00 36.19 101 TRP A CA 1
ATOM 786 C C . TRP A 1 101 ? 3.796 -2.453 30.086 1.00 36.19 101 TRP A C 1
ATOM 788 O O . TRP A 1 101 ? 3.813 -3.406 30.864 1.00 36.19 101 TRP A O 1
ATOM 798 N N . ASN A 1 102 ? 4.918 -2.006 29.511 1.00 37.09 102 ASN A N 1
ATOM 799 C CA . ASN A 1 102 ? 6.248 -2.522 29.871 1.00 37.09 102 ASN A CA 1
ATOM 800 C C . ASN A 1 102 ? 6.754 -1.996 31.232 1.00 37.09 102 ASN A C 1
ATOM 802 O O . ASN A 1 102 ? 7.666 -2.582 31.814 1.00 37.09 102 ASN A O 1
ATOM 806 N N . GLY A 1 103 ? 6.143 -0.935 31.773 1.00 34.69 103 GLY A N 1
ATOM 807 C CA . GLY A 1 103 ? 6.414 -0.398 33.112 1.00 34.69 103 GLY A CA 1
ATOM 808 C C . GLY A 1 103 ? 5.673 -1.102 34.260 1.00 34.69 103 GLY A C 1
ATOM 809 O O . GLY A 1 103 ? 6.013 -0.897 35.426 1.00 34.69 103 GLY A O 1
ATOM 810 N N . TRP A 1 104 ? 4.694 -1.969 33.969 1.00 35.62 104 TRP A N 1
ATOM 811 C CA . TRP A 1 104 ? 3.946 -2.723 34.992 1.00 35.62 104 TRP A CA 1
ATOM 812 C C . TRP A 1 104 ? 4.616 -4.035 35.436 1.00 35.62 104 TRP A C 1
ATOM 814 O O . TRP A 1 104 ? 4.095 -4.715 36.314 1.00 35.62 104 TRP A O 1
ATOM 824 N N . ASN A 1 105 ? 5.817 -4.348 34.933 1.00 35.75 105 ASN A N 1
ATOM 825 C CA . ASN A 1 105 ? 6.696 -5.364 35.533 1.00 35.75 105 ASN A CA 1
ATOM 826 C C . ASN A 1 105 ? 7.585 -4.813 36.667 1.00 35.75 105 ASN A C 1
ATOM 828 O O . ASN A 1 105 ? 8.434 -5.532 37.190 1.00 35.75 105 ASN A O 1
ATOM 832 N N . THR A 1 106 ? 7.384 -3.559 37.089 1.00 41.38 106 THR A N 1
ATOM 833 C CA . THR A 1 106 ? 8.136 -2.928 38.191 1.00 41.38 106 THR A CA 1
ATOM 834 C C . THR A 1 106 ? 7.248 -2.362 39.301 1.00 41.38 106 THR A C 1
ATOM 836 O O . THR A 1 106 ? 7.524 -1.296 39.843 1.00 41.38 106 THR A O 1
ATOM 839 N N . LEU A 1 107 ? 6.210 -3.100 39.708 1.00 36.44 107 LEU A N 1
ATOM 840 C CA . LEU A 1 107 ? 5.553 -2.898 41.006 1.00 36.44 107 LEU A CA 1
ATOM 841 C C . LEU A 1 107 ? 5.561 -4.202 41.822 1.00 36.44 107 LEU A C 1
ATOM 843 O O . LEU A 1 107 ? 4.633 -5.000 41.782 1.00 36.44 107 LEU A O 1
ATOM 847 N N . THR A 1 108 ? 6.714 -4.397 42.476 1.00 46.31 108 THR A N 1
ATOM 848 C CA . THR A 1 108 ? 6.941 -4.873 43.859 1.00 46.31 108 THR A CA 1
ATOM 849 C C . THR A 1 108 ? 6.057 -5.973 44.470 1.00 46.31 108 THR A C 1
ATOM 851 O O . THR A 1 108 ? 4.839 -5.854 44.545 1.00 46.31 108 THR A O 1
ATOM 854 N N . PRO A 1 109 ? 6.686 -6.881 45.241 1.00 39.22 109 PRO A N 1
ATOM 855 C CA . PRO A 1 109 ? 6.200 -7.211 46.566 1.00 39.22 109 PRO A CA 1
ATOM 856 C C . PRO A 1 109 ? 7.060 -6.497 47.613 1.00 39.22 109 PRO A C 1
ATOM 858 O O . PRO A 1 109 ? 8.272 -6.690 47.707 1.00 39.22 109 PRO A O 1
ATOM 861 N N . HIS A 1 110 ? 6.407 -5.666 48.421 1.00 45.25 110 HIS A N 1
ATOM 862 C CA . HIS A 1 110 ? 6.893 -5.330 49.751 1.00 45.25 110 HIS A CA 1
ATOM 863 C C . HIS A 1 110 ? 7.178 -6.617 50.531 1.00 45.25 110 HIS A C 1
ATOM 865 O O . HIS A 1 110 ? 6.259 -7.410 50.717 1.00 45.25 110 HIS A O 1
ATOM 871 N N . ILE A 1 111 ? 8.386 -6.766 51.077 1.00 35.94 111 ILE A N 1
ATOM 872 C CA . ILE A 1 111 ? 8.571 -7.417 52.377 1.00 35.94 111 ILE A CA 1
ATOM 873 C C . ILE A 1 111 ? 9.559 -6.565 53.171 1.00 35.94 111 ILE A C 1
ATOM 875 O O . ILE A 1 111 ? 10.745 -6.497 52.863 1.00 35.94 111 ILE A O 1
ATOM 879 N N . SER A 1 112 ? 9.015 -5.881 54.172 1.00 43.41 112 SER A N 1
ATOM 880 C CA . SER A 1 112 ? 9.752 -5.319 55.295 1.00 43.41 112 SER A CA 1
ATOM 881 C C . SER A 1 112 ? 10.421 -6.445 56.078 1.00 43.41 112 SER A C 1
ATOM 883 O O . SER A 1 112 ? 9.707 -7.364 56.473 1.00 43.41 112 SER A O 1
ATOM 885 N N . GLN A 1 113 ? 11.721 -6.327 56.358 1.00 37.84 113 GLN A N 1
ATOM 886 C CA . GLN A 1 113 ? 12.344 -6.578 57.667 1.00 37.84 113 GLN A CA 1
ATOM 887 C C . GLN A 1 113 ? 13.621 -5.747 57.775 1.00 37.84 113 GLN A C 1
ATOM 889 O O . GLN A 1 113 ? 14.376 -5.708 56.779 1.00 37.84 113 GLN A O 1
#

Secondary structure (DSSP, 8-state):
---TT-EEEETTS-EEEEEEEETTEEEEEETTT-EEEEEES-EEETTEEE-SEEEEEESSPPEEEETTEEEEHHHHHH-GGG-TT-EEE-HHHHHHHHHHHHGGG--------

Radius of gyration: 19.34 Å; chains: 1; bounding box: 34×24×74 Å

Organism: NCBI:txid2681861